Protein AF-A0AA37HS34-F1 (afdb_monomer)

Mean predicted aligned error: 3.91 Å

Foldseek 3Di:
DKAWEDFDPPDDTWIAQEEELVDPDPPVSCVVHGQAYEYEPDLALVSLLVVLVVVQVVCVVVVHDRLSHAYEYEDLDPSSLVRVLRNLPSDDRHAEYEYELVSNVVVVDDPVVSVSSVVSRCVSCVSNVGYYFYWDADPVRHIYTD

Radius of gyration: 14.51 Å; Cα contacts (8 Å, |Δi|>4): 278; chains: 1; bounding box: 33×32×41 Å

Structure (mmCIF, N/CA/C/O backbone):
data_AF-A0AA37HS34-F1
#
_entry.id   AF-A0AA37HS34-F1
#
loop_
_atom_site.group_PDB
_atom_site.id
_atom_site.type_symbol
_atom_site.label_atom_id
_atom_site.label_alt_id
_atom_site.label_comp_id
_atom_site.label_asym_id
_atom_site.label_entity_id
_atom_site.label_seq_id
_atom_site.pdbx_PDB_ins_code
_atom_site.Cartn_x
_atom_site.Cartn_y
_atom_site.Cartn_z
_atom_site.occupancy
_atom_site.B_iso_or_equiv
_atom_site.auth_seq_id
_atom_site.auth_comp_id
_atom_site.auth_asym_id
_atom_site.auth_atom_id
_atom_site.pdbx_PDB_model_num
ATOM 1 N N . MET A 1 1 ? 10.430 -0.638 12.194 1.00 84.06 1 MET A N 1
ATOM 2 C CA . MET A 1 1 ? 10.853 0.711 11.735 1.00 84.06 1 MET A CA 1
ATOM 3 C C . MET A 1 1 ? 9.603 1.573 11.557 1.00 84.06 1 MET A C 1
ATOM 5 O O . MET A 1 1 ? 8.534 1.002 11.375 1.00 84.06 1 MET A O 1
ATOM 9 N N . ARG A 1 2 ? 9.689 2.905 11.663 1.00 86.56 2 ARG A N 1
ATOM 10 C CA . ARG A 1 2 ? 8.544 3.821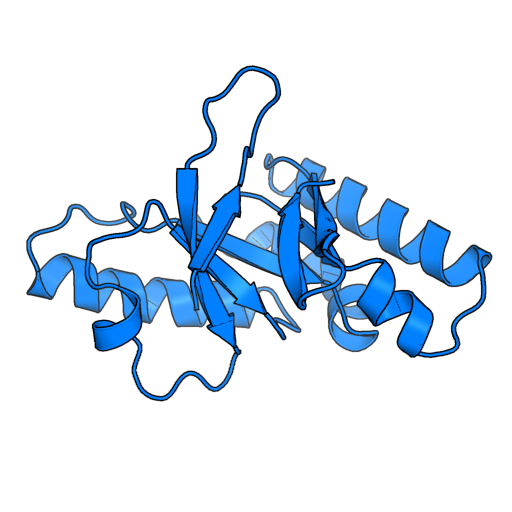 11.483 1.00 86.56 2 ARG A CA 1
ATOM 11 C C . ARG A 1 2 ? 8.904 4.967 10.544 1.00 86.56 2 ARG A C 1
ATOM 13 O O . ARG A 1 2 ? 10.076 5.329 10.462 1.00 86.56 2 ARG A O 1
ATOM 20 N N . CYS A 1 3 ? 7.898 5.521 9.882 1.00 89.50 3 CYS A N 1
ATOM 21 C CA . CYS A 1 3 ? 7.991 6.723 9.057 1.00 89.50 3 CYS A CA 1
ATOM 22 C C . CYS A 1 3 ? 6.798 7.641 9.320 1.00 89.50 3 CYS A C 1
ATOM 24 O O . CYS A 1 3 ? 5.807 7.221 9.916 1.00 89.50 3 CYS A O 1
ATOM 26 N N . THR A 1 4 ? 6.876 8.881 8.856 1.00 89.75 4 THR A N 1
ATOM 27 C CA . THR A 1 4 ? 5.745 9.813 8.838 1.00 89.75 4 THR A CA 1
ATOM 28 C C . THR A 1 4 ? 5.338 10.074 7.401 1.00 89.75 4 THR A C 1
ATOM 30 O O . THR A 1 4 ? 6.206 10.311 6.562 1.00 89.75 4 THR A O 1
ATOM 33 N N . LEU A 1 5 ? 4.040 10.009 7.117 1.00 87.88 5 LEU A N 1
ATOM 34 C CA . LEU A 1 5 ? 3.494 10.222 5.779 1.00 87.88 5 LEU A CA 1
ATOM 35 C C . LEU A 1 5 ? 2.337 11.213 5.840 1.00 87.88 5 LEU A C 1
ATOM 37 O O . LEU A 1 5 ? 1.519 11.160 6.758 1.00 87.88 5 LEU A O 1
ATOM 41 N N . THR A 1 6 ? 2.244 12.043 4.809 1.00 88.44 6 THR A N 1
ATOM 42 C CA . THR A 1 6 ? 1.079 12.882 4.521 1.00 88.44 6 THR A CA 1
ATOM 43 C C . THR A 1 6 ? 0.409 12.332 3.266 1.00 88.44 6 THR A C 1
ATOM 45 O O . THR A 1 6 ? 1.002 12.338 2.186 1.00 88.44 6 THR A O 1
ATOM 48 N N . LEU A 1 7 ? -0.809 11.801 3.391 1.00 88.62 7 LEU A N 1
ATOM 49 C CA . LEU A 1 7 ? -1.474 11.162 2.251 1.00 88.62 7 LEU A CA 1
ATOM 50 C C . LEU A 1 7 ? -2.162 12.173 1.330 1.00 88.62 7 LEU A C 1
ATOM 52 O O . LEU A 1 7 ? -2.284 11.918 0.130 1.00 88.62 7 LEU A O 1
ATOM 56 N N . ARG A 1 8 ? -2.608 13.312 1.868 1.00 85.44 8 ARG A N 1
ATOM 57 C CA . ARG A 1 8 ? -3.272 14.379 1.111 1.00 85.44 8 ARG A CA 1
ATOM 58 C C . ARG A 1 8 ? -2.627 15.730 1.379 1.00 85.44 8 ARG A C 1
ATOM 60 O O . ARG A 1 8 ? -2.173 16.016 2.480 1.00 85.44 8 ARG A O 1
ATOM 67 N N . THR A 1 9 ? -2.615 16.595 0.371 1.00 80.44 9 THR A N 1
ATOM 68 C CA . THR A 1 9 ? -2.107 17.962 0.520 1.00 80.44 9 THR A CA 1
ATOM 69 C C . THR A 1 9 ? -2.903 18.716 1.589 1.00 80.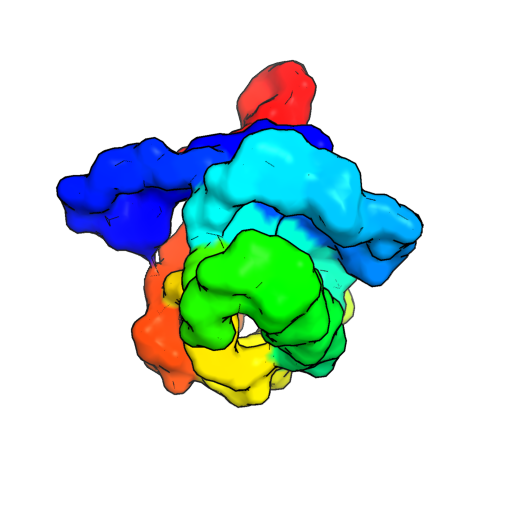44 9 THR A C 1
ATOM 71 O O . THR A 1 9 ? -4.128 18.772 1.515 1.00 80.44 9 THR A O 1
ATOM 74 N N . GLY A 1 10 ? -2.203 19.305 2.564 1.00 80.75 10 GLY A N 1
ATOM 75 C CA . GLY A 1 10 ? -2.811 20.048 3.674 1.00 80.75 10 GLY A CA 1
ATOM 76 C C . GLY A 1 10 ? -3.204 19.202 4.892 1.00 80.75 10 GLY A C 1
ATOM 77 O O . GLY A 1 10 ? -3.770 19.754 5.829 1.00 80.75 10 GLY A O 1
ATOM 78 N N . GLU A 1 11 ? -2.914 17.898 4.891 1.00 86.12 11 GLU A N 1
ATOM 79 C CA . GLU A 1 11 ? -3.079 17.015 6.053 1.00 86.12 11 GLU A CA 1
ATOM 80 C C . GLU A 1 11 ? -1.796 16.976 6.902 1.00 86.12 11 GLU A C 1
ATOM 82 O O . GLU A 1 11 ? -0.681 17.040 6.371 1.00 86.12 11 GLU A O 1
ATOM 87 N N . ASP A 1 12 ? -1.950 16.846 8.221 1.00 85.44 12 ASP A N 1
ATOM 88 C CA . ASP A 1 12 ? -0.814 16.680 9.125 1.00 85.44 12 ASP A CA 1
ATOM 89 C C . ASP A 1 12 ? -0.096 15.337 8.870 1.00 85.44 12 ASP A C 1
ATOM 91 O O . ASP A 1 12 ? -0.730 14.335 8.530 1.00 85.44 12 ASP A O 1
ATOM 95 N N . PRO A 1 13 ? 1.239 15.260 9.025 1.00 86.75 13 PRO A N 1
ATOM 96 C CA . PRO A 1 13 ? 1.954 13.998 8.891 1.00 86.75 13 PRO A CA 1
ATOM 97 C C . PRO A 1 13 ? 1.555 13.004 9.987 1.00 86.75 13 PRO A C 1
ATOM 99 O O 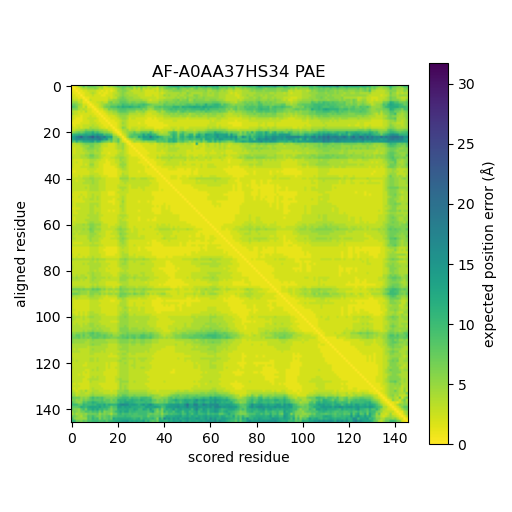. PRO A 1 13 ? 1.630 13.303 11.181 1.00 86.75 13 PRO A O 1
ATOM 102 N N . HIS A 1 14 ? 1.224 11.777 9.591 1.00 89.62 14 HIS A N 1
ATOM 103 C CA . HIS A 1 14 ? 0.837 10.712 10.514 1.00 89.62 14 HIS A CA 1
ATOM 104 C C . HIS A 1 14 ? 1.900 9.606 10.594 1.00 89.62 14 HIS A C 1
ATOM 106 O O . HIS A 1 14 ? 2.572 9.327 9.598 1.00 89.62 14 HIS A O 1
ATOM 112 N N . PRO A 1 15 ? 2.079 8.949 11.758 1.00 92.19 15 PRO A N 1
ATOM 113 C CA . PRO A 1 15 ? 3.052 7.874 11.913 1.00 92.19 15 PRO A CA 1
ATOM 114 C C . PRO A 1 15 ? 2.552 6.565 11.289 1.00 92.19 15 PRO A C 1
ATOM 116 O O . PRO A 1 15 ? 1.489 6.058 11.644 1.00 92.19 15 PRO A O 1
ATOM 119 N N . TYR A 1 16 ? 3.372 5.970 10.429 1.00 93.81 16 TYR A N 1
ATOM 120 C CA . TYR A 1 16 ? 3.158 4.659 9.820 1.00 93.81 16 TYR A CA 1
ATOM 121 C C . TYR A 1 16 ? 4.218 3.668 10.306 1.00 93.81 16 TYR A C 1
ATOM 123 O O . TYR A 1 16 ? 5.405 4.000 10.418 1.00 93.81 16 TYR A O 1
ATOM 131 N N . ALA A 1 17 ? 3.805 2.431 10.580 1.00 94.12 17 ALA A N 1
ATOM 132 C CA . ALA A 1 17 ? 4.750 1.338 10.778 1.00 94.12 17 ALA A CA 1
ATOM 133 C C . ALA A 1 17 ? 5.251 0.845 9.416 1.00 94.12 17 ALA A C 1
ATOM 135 O O . ALA A 1 17 ? 4.472 0.658 8.486 1.00 94.12 17 ALA A O 1
ATOM 136 N N . VAL A 1 18 ? 6.559 0.636 9.298 1.00 93.06 18 VAL A N 1
ATOM 137 C CA . VAL A 1 18 ? 7.186 0.120 8.079 1.00 93.06 18 VAL A CA 1
ATOM 138 C C . VAL A 1 18 ? 7.354 -1.382 8.231 1.00 93.06 18 VAL A C 1
ATOM 140 O O . VAL A 1 18 ? 8.059 -1.829 9.143 1.00 93.06 18 VAL A O 1
ATOM 143 N N . LEU A 1 19 ? 6.725 -2.137 7.334 1.00 92.31 19 LEU A N 1
ATOM 144 C CA . LEU A 1 19 ? 6.793 -3.595 7.283 1.00 92.31 19 LEU A CA 1
ATOM 145 C C . LEU A 1 19 ? 7.278 -4.055 5.917 1.00 92.31 19 LEU A C 1
ATOM 147 O O . LEU A 1 19 ? 6.914 -3.470 4.902 1.00 92.31 19 LEU A O 1
ATOM 151 N N . ASP A 1 20 ? 8.066 -5.124 5.893 1.00 88.62 20 ASP A N 1
ATOM 152 C CA . ASP A 1 20 ? 8.303 -5.880 4.668 1.00 88.62 20 ASP A CA 1
ATOM 153 C C . ASP A 1 20 ? 7.251 -6.992 4.502 1.00 88.62 20 ASP A C 1
ATOM 155 O O . ASP A 1 20 ? 6.477 -7.310 5.410 1.00 88.62 20 ASP A O 1
ATOM 159 N N . ARG A 1 21 ? 7.225 -7.617 3.324 1.00 77.19 21 ARG A N 1
ATOM 160 C CA . ARG A 1 21 ? 6.305 -8.720 3.011 1.00 77.19 21 ARG A CA 1
ATOM 161 C C . ARG A 1 21 ? 6.517 -9.979 3.872 1.00 77.19 21 ARG A C 1
ATOM 163 O O . ARG A 1 21 ? 5.615 -10.821 3.942 1.00 77.19 21 ARG A O 1
ATOM 170 N N . ALA A 1 22 ? 7.689 -10.137 4.484 1.00 66.88 22 ALA A N 1
ATOM 171 C CA . ALA A 1 22 ? 8.081 -11.303 5.272 1.00 66.88 22 ALA A CA 1
ATOM 172 C C . ALA A 1 22 ? 7.858 -11.116 6.782 1.00 66.88 22 ALA A C 1
ATOM 174 O O . ALA A 1 22 ? 8.197 -12.025 7.542 1.00 66.88 22 ALA A O 1
ATOM 175 N N . ALA A 1 23 ? 7.322 -9.963 7.207 1.00 66.75 23 ALA A N 1
ATOM 176 C CA . ALA A 1 23 ? 7.278 -9.532 8.598 1.00 66.75 23 ALA A CA 1
ATOM 177 C C . ALA A 1 23 ? 6.827 -10.655 9.546 1.00 66.75 23 ALA A C 1
ATOM 179 O O . ALA A 1 23 ? 5.671 -11.076 9.545 1.00 66.75 23 ALA A O 1
ATOM 180 N N . ARG A 1 24 ? 7.782 -11.142 10.351 1.00 65.12 24 ARG A N 1
ATOM 181 C CA . ARG A 1 24 ? 7.591 -12.260 11.287 1.00 65.12 24 ARG A CA 1
ATOM 182 C C . ARG A 1 24 ? 6.886 -11.856 12.580 1.00 65.12 24 ARG A C 1
ATOM 184 O O . ARG A 1 24 ? 6.364 -12.730 13.257 1.00 65.12 24 ARG A O 1
ATOM 191 N N . ASP A 1 25 ? 6.859 -10.563 12.903 1.00 77.31 25 ASP A N 1
ATOM 192 C CA . ASP A 1 25 ? 6.226 -10.047 14.118 1.00 77.31 25 ASP A CA 1
ATOM 193 C C . ASP A 1 25 ? 5.412 -8.779 13.821 1.00 77.31 25 ASP A C 1
ATOM 195 O O . ASP A 1 25 ? 5.886 -7.645 13.930 1.00 77.31 25 ASP A O 1
ATOM 199 N N . LEU A 1 26 ? 4.174 -8.997 13.369 1.00 88.31 26 LEU A N 1
ATOM 200 C CA . LEU A 1 26 ? 3.208 -7.933 13.106 1.00 88.31 26 LEU A CA 1
ATOM 201 C C . LEU A 1 26 ? 2.836 -7.196 14.401 1.00 88.31 26 LEU A C 1
ATOM 203 O O . LEU A 1 26 ? 2.810 -5.970 14.407 1.00 88.31 26 LEU A O 1
ATOM 207 N N . ALA A 1 27 ? 2.597 -7.918 15.498 1.00 88.38 27 ALA A N 1
ATOM 208 C CA . ALA A 1 27 ? 2.120 -7.335 16.751 1.00 88.38 27 ALA A CA 1
ATOM 209 C C . ALA A 1 27 ? 3.116 -6.317 17.326 1.00 88.38 27 ALA A C 1
ATOM 211 O O . ALA A 1 27 ? 2.719 -5.207 17.681 1.00 88.38 27 ALA A O 1
ATOM 212 N N . ALA A 1 28 ? 4.414 -6.639 17.335 1.00 89.19 28 ALA A N 1
ATOM 213 C CA . ALA A 1 28 ? 5.438 -5.709 17.811 1.00 89.19 28 ALA A CA 1
ATOM 214 C C . ALA A 1 28 ? 5.506 -4.417 16.975 1.00 89.19 28 ALA A C 1
ATOM 216 O O . ALA A 1 28 ? 5.738 -3.332 17.511 1.00 89.19 28 ALA A O 1
ATOM 217 N N . ALA A 1 29 ? 5.276 -4.500 15.661 1.00 88.62 29 ALA A N 1
ATOM 218 C CA . ALA A 1 29 ? 5.293 -3.327 14.789 1.00 88.62 29 ALA A CA 1
ATOM 219 C C . ALA A 1 29 ? 4.096 -2.388 15.016 1.00 88.62 29 ALA A C 1
ATOM 221 O O . ALA A 1 29 ? 4.205 -1.184 14.756 1.00 88.62 29 ALA A O 1
ATOM 222 N N . LEU A 1 30 ? 2.987 -2.925 15.528 1.00 92.31 30 LEU A N 1
ATOM 223 C CA . LEU A 1 30 ? 1.749 -2.197 15.799 1.00 92.31 30 LEU A CA 1
ATOM 224 C C . LEU A 1 30 ? 1.737 -1.504 17.169 1.00 92.31 30 LEU A C 1
ATOM 226 O O . LEU A 1 30 ? 0.770 -0.823 17.486 1.00 92.31 30 LEU A O 1
ATOM 230 N N . VAL A 1 31 ? 2.813 -1.600 17.960 1.00 90.94 31 VAL A N 1
ATOM 231 C CA . VAL A 1 31 ? 2.916 -0.949 19.276 1.00 90.94 31 VAL A CA 1
ATOM 232 C C . VAL A 1 31 ? 3.988 0.152 19.267 1.00 90.94 31 VAL A C 1
ATOM 234 O O . VAL A 1 31 ? 5.134 -0.116 18.894 1.00 90.94 31 VAL A O 1
ATOM 237 N N . PRO A 1 32 ? 3.663 1.405 19.659 1.00 91.69 32 PRO A N 1
ATOM 238 C CA . PRO A 1 32 ? 2.311 1.944 19.882 1.00 91.69 32 PRO A CA 1
ATOM 239 C C . PRO A 1 32 ? 1.484 2.020 18.584 1.00 91.69 32 PRO A C 1
ATOM 241 O O . PRO A 1 32 ? 2.069 2.111 17.507 1.00 91.69 32 PRO A O 1
ATOM 244 N N . VAL A 1 33 ? 0.150 2.034 18.670 1.00 93.44 33 VAL A N 1
ATOM 245 C CA . VAL A 1 33 ? -0.748 1.961 17.495 1.00 93.44 33 VAL A CA 1
ATOM 246 C C . VAL A 1 33 ? -0.399 3.035 16.448 1.00 93.44 33 VAL A C 1
ATOM 248 O O . VAL A 1 33 ? -0.458 4.225 16.764 1.00 93.44 33 VAL A O 1
ATOM 251 N N . PRO A 1 34 ? 0.030 2.656 15.225 1.00 94.38 34 PRO A N 1
ATOM 252 C CA . PRO A 1 34 ? 0.286 3.607 14.146 1.00 94.38 34 PRO A CA 1
ATOM 253 C C . PRO A 1 34 ? -1.022 4.010 13.449 1.00 94.38 34 PRO A C 1
ATOM 255 O O . PRO A 1 34 ? -2.040 3.338 13.582 1.00 94.38 34 PRO A O 1
ATOM 258 N N . ALA A 1 35 ? -0.979 5.062 12.629 1.00 91.94 35 ALA A N 1
ATOM 259 C CA . ALA A 1 35 ? -2.097 5.424 11.752 1.00 91.94 35 ALA A CA 1
ATOM 260 C C . ALA A 1 35 ? -2.292 4.420 10.597 1.00 91.94 35 ALA A C 1
ATOM 262 O O . ALA A 1 35 ? -3.366 4.320 10.008 1.00 91.94 35 ALA A O 1
ATOM 263 N N . GLY A 1 36 ? -1.248 3.659 10.263 1.00 94.56 36 GLY A N 1
ATOM 264 C CA . GLY A 1 36 ? -1.302 2.624 9.243 1.00 94.56 36 GLY A CA 1
ATOM 265 C C . GLY A 1 36 ? 0.049 1.967 8.995 1.00 94.56 36 GLY A C 1
ATOM 266 O O . GLY A 1 36 ? 1.014 2.162 9.741 1.00 94.56 36 GLY A O 1
ATOM 267 N N . ILE A 1 37 ? 0.110 1.184 7.921 1.00 95.50 37 ILE A N 1
ATOM 268 C CA . ILE A 1 37 ? 1.267 0.389 7.519 1.00 95.50 37 ILE A CA 1
ATOM 269 C C . ILE A 1 37 ? 1.781 0.843 6.160 1.00 95.50 37 ILE A C 1
ATOM 271 O O . ILE A 1 37 ? 1.034 0.852 5.185 1.00 95.50 37 ILE A O 1
ATOM 275 N N . LEU A 1 38 ? 3.071 1.154 6.086 1.00 95.50 38 LEU A N 1
ATOM 276 C CA . LEU A 1 38 ? 3.809 1.252 4.834 1.00 95.50 38 LEU A CA 1
ATOM 277 C C . LEU A 1 38 ? 4.384 -0.133 4.506 1.00 95.50 38 LEU A C 1
ATOM 279 O O . LEU A 1 38 ? 5.303 -0.602 5.182 1.00 95.50 38 LEU A O 1
ATOM 283 N N . LEU A 1 39 ? 3.817 -0.799 3.499 1.00 95.69 39 LEU A N 1
ATOM 284 C CA . LEU A 1 39 ? 4.169 -2.169 3.125 1.00 95.69 39 LEU A CA 1
ATOM 285 C C . LEU A 1 39 ? 5.225 -2.172 2.010 1.00 95.69 39 LEU A C 1
ATOM 287 O O . LEU A 1 39 ? 4.913 -2.018 0.827 1.00 95.69 39 LEU A O 1
ATOM 291 N N . LEU A 1 40 ? 6.479 -2.379 2.402 1.00 93.56 40 LEU A N 1
ATOM 292 C CA . LEU A 1 40 ? 7.613 -2.589 1.510 1.00 93.56 40 LEU A CA 1
ATOM 293 C C . LEU A 1 40 ? 7.580 -3.986 0.887 1.00 93.56 40 LEU A C 1
ATOM 295 O O . LEU A 1 40 ? 7.165 -4.966 1.507 1.00 93.56 40 LEU A O 1
ATOM 299 N N . GLY A 1 41 ? 8.074 -4.086 -0.347 1.00 91.62 41 GLY A N 1
ATOM 300 C CA . GLY A 1 41 ? 8.176 -5.365 -1.052 1.00 91.62 41 GLY A CA 1
ATOM 301 C C . GLY A 1 41 ? 6.823 -5.984 -1.416 1.00 91.62 41 GLY A C 1
ATOM 302 O O . GLY A 1 41 ? 6.768 -7.180 -1.697 1.00 91.62 41 GLY A O 1
ATOM 303 N N . ALA A 1 42 ? 5.738 -5.202 -1.402 1.00 94.69 42 ALA A N 1
ATOM 304 C CA . ALA A 1 42 ? 4.473 -5.617 -1.993 1.00 94.69 42 ALA A CA 1
ATOM 305 C C . ALA A 1 42 ? 4.666 -5.808 -3.500 1.00 94.69 42 ALA A C 1
ATOM 307 O O . ALA A 1 42 ? 5.140 -4.905 -4.187 1.00 94.69 42 ALA A O 1
ATOM 308 N N . GLU A 1 43 ? 4.288 -6.971 -4.022 1.00 95.75 43 GLU A N 1
ATOM 309 C CA . GLU A 1 43 ? 4.433 -7.278 -5.450 1.00 95.75 43 GLU A CA 1
ATOM 310 C C . GLU A 1 43 ? 3.086 -7.461 -6.146 1.00 95.75 43 GLU A C 1
ATOM 312 O O . GLU A 1 43 ? 3.044 -7.537 -7.368 1.00 95.75 43 GLU A O 1
ATOM 317 N N . HIS A 1 44 ? 1.991 -7.546 -5.388 1.00 96.50 44 HIS A N 1
ATOM 318 C CA . HIS A 1 44 ? 0.640 -7.709 -5.915 1.00 96.50 44 HIS A CA 1
ATOM 319 C C . HIS A 1 44 ? -0.390 -7.181 -4.905 1.00 96.50 44 HIS A C 1
ATOM 321 O O . HIS A 1 44 ? -0.184 -7.287 -3.695 1.00 96.50 44 HIS A O 1
ATOM 327 N N . GLY A 1 45 ? -1.568 -6.743 -5.363 1.00 96.44 45 GLY A N 1
ATOM 328 C CA . GLY A 1 45 ? -2.688 -6.373 -4.479 1.00 96.44 45 GLY A CA 1
ATOM 329 C C . GLY A 1 45 ? -3.127 -7.466 -3.486 1.00 96.44 45 GLY A C 1
ATOM 330 O O . GLY A 1 45 ? -3.660 -7.163 -2.423 1.00 96.44 45 GLY A O 1
ATOM 331 N N . ARG A 1 46 ? -2.817 -8.746 -3.750 1.00 96.31 46 ARG A N 1
ATOM 332 C CA . ARG A 1 46 ? -3.055 -9.854 -2.809 1.00 96.31 46 ARG A CA 1
ATOM 333 C C . ARG A 1 46 ? -2.215 -9.736 -1.538 1.00 96.31 46 ARG A C 1
ATOM 335 O O . ARG A 1 46 ? -2.638 -10.228 -0.498 1.00 96.31 46 ARG A O 1
ATOM 342 N N . ASP A 1 47 ? -1.058 -9.081 -1.600 1.00 96.31 47 ASP A N 1
ATOM 343 C CA . ASP A 1 47 ? -0.224 -8.836 -0.420 1.00 96.31 47 ASP A CA 1
ATOM 344 C C . ASP A 1 47 ? -0.900 -7.855 0.539 1.00 96.31 47 ASP A C 1
ATOM 346 O O . ASP A 1 47 ? -0.870 -8.061 1.753 1.00 96.31 47 ASP A O 1
ATOM 350 N N . VAL A 1 48 ? -1.575 -6.843 -0.014 1.00 96.81 48 VAL A N 1
ATOM 351 C CA . VAL A 1 48 ? -2.395 -5.891 0.744 1.00 96.81 48 VAL A CA 1
ATOM 352 C C . VAL A 1 48 ? -3.596 -6.600 1.358 1.00 96.81 48 VAL A C 1
ATOM 354 O O . VAL A 1 48 ? -3.825 -6.459 2.554 1.00 96.81 48 VAL A O 1
ATOM 357 N N . ALA A 1 49 ? -4.317 -7.413 0.580 1.00 95.88 49 ALA A N 1
ATOM 358 C CA . ALA A 1 49 ? -5.461 -8.172 1.084 1.00 95.88 49 ALA A CA 1
ATOM 359 C C . ALA A 1 49 ? -5.059 -9.141 2.212 1.00 95.88 49 ALA A C 1
ATOM 361 O O . ALA A 1 49 ? -5.718 -9.196 3.251 1.00 95.88 49 ALA A O 1
ATOM 362 N N . ARG A 1 50 ? -3.936 -9.857 2.047 1.00 95.12 50 ARG A N 1
ATOM 363 C CA . ARG A 1 50 ? -3.387 -10.763 3.067 1.00 95.12 50 ARG A CA 1
ATOM 364 C C . ARG A 1 50 ? -3.043 -10.014 4.352 1.00 95.12 50 ARG A C 1
ATOM 366 O O . ARG A 1 50 ? -3.447 -10.448 5.426 1.00 95.12 50 ARG A O 1
ATOM 373 N N . LEU A 1 51 ? -2.318 -8.898 4.247 1.00 96.00 51 LEU A N 1
ATOM 374 C CA . LEU A 1 51 ? -2.007 -8.072 5.413 1.00 96.00 51 LEU A CA 1
ATOM 375 C C . LEU A 1 51 ? -3.291 -7.528 6.052 1.00 96.00 51 LEU A C 1
ATOM 377 O O . LEU A 1 51 ? -3.420 -7.559 7.267 1.00 96.00 51 LEU A O 1
ATOM 381 N N . GLY A 1 52 ? -4.263 -7.101 5.247 1.00 96.00 52 GLY A N 1
ATOM 382 C CA . GLY A 1 52 ? -5.552 -6.613 5.725 1.00 96.00 52 GLY A CA 1
ATOM 383 C C . GLY A 1 52 ? -6.302 -7.628 6.586 1.00 96.00 52 GLY A C 1
ATOM 384 O O . GLY A 1 52 ? -6.841 -7.254 7.624 1.00 96.00 52 GLY A O 1
ATOM 385 N N . ALA A 1 53 ? -6.276 -8.908 6.210 1.00 95.25 53 ALA A N 1
ATOM 386 C CA . ALA A 1 53 ? -6.850 -9.978 7.024 1.00 95.25 53 ALA A CA 1
ATOM 387 C C . ALA A 1 53 ? -6.118 -10.146 8.368 1.00 95.25 53 ALA A C 1
ATOM 389 O O . ALA A 1 53 ? -6.760 -10.305 9.402 1.00 95.25 53 ALA A O 1
ATOM 390 N N . MET A 1 54 ? -4.784 -10.064 8.375 1.00 94.81 54 MET A N 1
ATOM 391 C CA . MET A 1 54 ? -3.998 -10.135 9.615 1.00 94.81 54 MET A CA 1
ATOM 392 C C . MET A 1 54 ? -4.261 -8.932 10.532 1.00 94.81 54 MET A C 1
ATOM 394 O O . MET A 1 54 ? -4.354 -9.093 11.746 1.00 94.81 54 MET A O 1
ATOM 398 N N . LEU A 1 55 ? -4.408 -7.735 9.955 1.00 95.75 55 LEU A N 1
ATOM 399 C CA . LEU A 1 55 ? -4.746 -6.522 10.702 1.00 95.75 55 LEU A CA 1
ATOM 400 C C . LEU A 1 55 ? -6.144 -6.607 11.317 1.00 95.75 55 LEU A C 1
ATOM 402 O O . LEU A 1 55 ? -6.302 -6.212 12.463 1.00 95.75 55 LEU A O 1
ATOM 406 N N . ALA A 1 56 ? -7.127 -7.166 10.605 1.00 95.69 56 ALA A N 1
ATOM 407 C CA . ALA A 1 56 ? -8.478 -7.353 11.139 1.00 95.69 56 ALA A CA 1
ATOM 408 C C . ALA A 1 56 ? -8.488 -8.245 12.393 1.00 95.69 56 ALA A C 1
ATOM 410 O O . ALA A 1 56 ? -9.161 -7.931 13.372 1.00 95.69 56 ALA A O 1
ATOM 411 N N . VAL A 1 57 ? -7.698 -9.328 12.392 1.00 95.06 57 VAL A N 1
ATOM 412 C CA . VAL A 1 57 ? -7.528 -10.190 13.575 1.00 95.06 57 VAL A CA 1
ATOM 413 C C . VAL A 1 57 ? -6.910 -9.401 14.728 1.00 95.06 57 VAL A C 1
ATOM 415 O O . VAL A 1 57 ? -7.458 -9.396 15.826 1.00 95.06 57 VAL A O 1
ATOM 418 N N . HIS A 1 58 ? -5.816 -8.682 14.470 1.00 94.19 58 HIS A N 1
ATOM 419 C CA . HIS A 1 58 ? -5.146 -7.891 15.501 1.00 94.19 58 HIS A CA 1
ATOM 420 C C . HIS A 1 58 ? -6.046 -6.794 16.090 1.00 94.19 58 HIS A C 1
ATOM 422 O O . HIS A 1 58 ? -6.050 -6.574 17.300 1.00 94.19 58 HIS A O 1
ATOM 428 N N . GLU A 1 59 ? -6.809 -6.093 15.251 1.00 95.69 59 GLU A N 1
ATOM 429 C CA . GLU A 1 59 ? -7.750 -5.064 15.696 1.00 95.69 59 GLU A CA 1
ATOM 430 C C . GLU A 1 59 ? -8.813 -5.653 16.623 1.00 95.69 59 GLU A C 1
ATOM 432 O O . GLU A 1 59 ? -9.044 -5.113 17.703 1.00 95.69 59 GLU A O 1
ATOM 437 N N . ALA A 1 60 ? -9.379 -6.808 16.264 1.00 96.38 60 ALA A N 1
ATOM 438 C CA . ALA A 1 60 ? -10.334 -7.509 17.114 1.00 96.38 60 ALA A CA 1
ATOM 439 C C . ALA A 1 60 ? -9.719 -7.942 18.459 1.00 96.38 60 ALA A C 1
ATOM 441 O O . ALA A 1 60 ? -10.344 -7.764 19.504 1.00 96.38 60 ALA A O 1
ATOM 442 N N . GLU A 1 61 ? -8.488 -8.464 18.456 1.00 95.44 61 GLU A N 1
ATOM 443 C CA . GLU A 1 61 ? -7.774 -8.886 19.673 1.00 95.44 61 GLU A CA 1
ATOM 444 C C . GLU A 1 61 ? -7.417 -7.715 20.601 1.00 95.44 61 GLU A C 1
ATOM 446 O O . GLU A 1 61 ? -7.336 -7.888 21.817 1.00 95.44 61 GLU A O 1
ATOM 451 N N . THR A 1 62 ? -7.209 -6.522 20.041 1.00 94.44 62 THR A N 1
ATOM 452 C CA . THR A 1 62 ? -6.786 -5.319 20.781 1.00 94.44 62 THR A CA 1
ATOM 453 C C . THR A 1 62 ? -7.918 -4.328 21.052 1.00 94.44 62 THR A C 1
ATOM 455 O O . THR A 1 62 ? -7.689 -3.290 21.674 1.00 94.44 62 THR A O 1
ATOM 458 N N . GLY A 1 63 ? -9.145 -4.643 20.627 1.00 95.25 63 GLY A N 1
ATOM 459 C CA . GLY A 1 63 ? -10.318 -3.786 20.812 1.00 95.25 63 GLY A CA 1
ATOM 460 C C . GLY A 1 63 ? -10.344 -2.547 19.910 1.00 95.25 63 GLY A C 1
ATOM 461 O O . GLY A 1 63 ? -11.065 -1.593 20.205 1.00 95.25 63 GLY A O 1
ATOM 462 N N . LEU A 1 64 ? -9.569 -2.538 18.823 1.00 95.62 64 LEU A N 1
ATOM 463 C CA . LEU A 1 64 ? -9.645 -1.512 17.786 1.00 95.62 64 LEU A CA 1
ATOM 464 C C . LEU A 1 64 ? -10.831 -1.792 16.854 1.00 95.62 64 LEU A C 1
ATOM 466 O O . LEU A 1 64 ? -11.213 -2.938 16.624 1.00 95.62 64 LEU A O 1
ATOM 470 N N . ALA A 1 65 ? -11.407 -0.735 16.283 1.00 96.56 65 ALA A N 1
ATOM 471 C CA . ALA A 1 65 ? -12.445 -0.883 15.269 1.00 96.56 65 ALA A CA 1
ATOM 472 C C . ALA A 1 65 ? -11.869 -1.498 13.981 1.00 96.56 65 ALA A C 1
ATOM 474 O O . ALA A 1 65 ? -10.742 -1.174 13.591 1.00 96.56 65 ALA A O 1
ATOM 475 N N . ASP A 1 66 ? -12.655 -2.332 13.295 1.00 96.12 66 ASP A N 1
ATOM 476 C CA . ASP A 1 66 ? -12.242 -2.909 12.013 1.00 96.12 66 ASP A CA 1
ATOM 477 C C . ASP A 1 66 ? -11.931 -1.798 10.998 1.00 96.12 66 ASP A C 1
ATOM 479 O O . ASP A 1 66 ? -12.683 -0.834 10.839 1.00 96.12 66 ASP A O 1
ATOM 483 N N . GLY A 1 67 ? -10.790 -1.920 10.325 1.00 95.31 67 GLY A N 1
ATOM 484 C CA . GLY A 1 67 ? -10.351 -0.965 9.310 1.00 95.31 67 GLY A CA 1
ATOM 485 C C . GLY A 1 67 ? -9.576 0.238 9.850 1.00 95.31 67 GLY A C 1
ATOM 486 O O . GLY A 1 67 ? -9.181 1.082 9.038 1.00 95.31 67 GLY A O 1
ATOM 487 N N . THR A 1 68 ? -9.326 0.307 11.165 1.00 95.12 68 THR A N 1
ATOM 488 C CA . THR A 1 68 ? -8.512 1.363 11.797 1.00 95.12 68 THR A CA 1
ATOM 489 C C . THR A 1 68 ? -7.121 1.449 11.163 1.00 95.12 68 THR A C 1
ATOM 491 O O . THR A 1 68 ? -6.658 2.528 10.799 1.00 95.12 68 THR A O 1
ATOM 494 N N . LEU A 1 69 ? -6.459 0.307 10.986 1.00 95.56 69 LEU A N 1
ATOM 495 C CA . LEU A 1 69 ? -5.128 0.199 10.407 1.00 95.56 69 LEU A CA 1
ATOM 496 C C . LEU A 1 69 ? -5.230 0.122 8.879 1.00 95.56 69 LEU A C 1
ATOM 498 O O . LEU A 1 69 ? -5.677 -0.873 8.288 1.00 95.56 69 LEU A O 1
ATOM 502 N N . ARG A 1 70 ? -4.794 1.210 8.243 1.00 96.00 70 ARG A N 1
ATOM 503 C CA . ARG A 1 70 ? -4.761 1.404 6.788 1.00 96.00 70 ARG A CA 1
ATOM 504 C C . ARG A 1 70 ? -3.440 0.913 6.187 1.00 96.00 70 ARG A C 1
ATOM 506 O O . ARG A 1 70 ? -2.438 0.828 6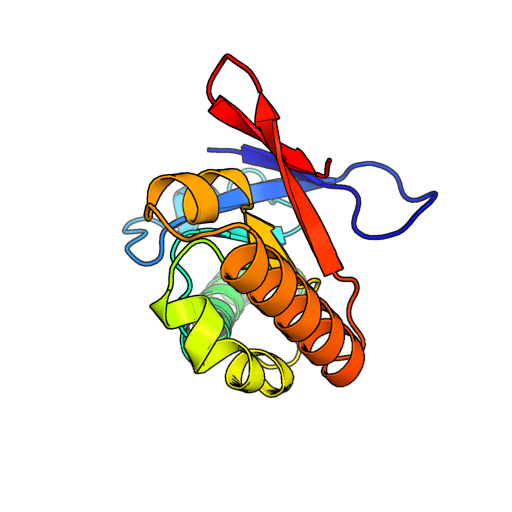.892 1.00 96.00 70 ARG A O 1
ATOM 513 N N . ILE A 1 71 ? -3.410 0.607 4.890 1.00 97.31 71 ILE A N 1
ATOM 514 C CA . ILE A 1 71 ? -2.224 0.067 4.203 1.00 97.31 71 ILE A CA 1
ATOM 515 C C . ILE A 1 71 ? -1.831 0.953 3.017 1.00 97.31 71 ILE A C 1
ATOM 517 O O . ILE A 1 71 ? -2.662 1.300 2.177 1.00 97.31 71 ILE A O 1
ATOM 521 N N . VAL A 1 72 ? -0.539 1.249 2.921 1.00 97.31 72 VAL A N 1
ATOM 522 C CA . VAL A 1 72 ? 0.114 1.913 1.793 1.00 97.31 72 VAL A CA 1
ATOM 523 C C . VAL A 1 72 ? 1.165 0.954 1.213 1.00 97.31 72 VAL A C 1
ATOM 525 O O . VAL A 1 72 ? 2.262 0.851 1.763 1.00 97.31 72 VAL A O 1
ATOM 528 N N . PRO A 1 73 ? 0.858 0.182 0.156 1.00 97.06 73 PRO A N 1
ATOM 529 C CA . PRO A 1 73 ? 1.853 -0.636 -0.532 1.00 97.06 73 PRO A CA 1
ATOM 530 C C . PRO A 1 73 ? 2.853 0.221 -1.309 1.00 97.06 73 PRO A C 1
ATOM 532 O O . PRO A 1 73 ? 2.488 1.232 -1.914 1.00 97.06 73 PRO A O 1
ATOM 535 N N . VAL A 1 74 ? 4.109 -0.227 -1.320 1.00 95.94 74 VAL A N 1
ATOM 536 C CA . VAL A 1 74 ? 5.212 0.432 -2.024 1.00 95.94 74 VAL A CA 1
ATOM 537 C C . VAL A 1 74 ? 5.610 -0.344 -3.271 1.00 95.94 74 VAL A C 1
ATOM 539 O O . VAL A 1 74 ? 6.141 -1.453 -3.189 1.00 95.94 74 VAL A O 1
ATOM 542 N N . LEU A 1 75 ? 5.416 0.279 -4.430 1.00 95.56 75 LEU A N 1
ATOM 543 C CA . LEU A 1 75 ? 5.925 -0.184 -5.714 1.00 95.56 75 LEU A CA 1
ATOM 544 C C . LEU A 1 75 ? 7.399 0.219 -5.820 1.00 95.56 75 LEU A C 1
ATOM 546 O O . LEU A 1 75 ? 7.725 1.355 -6.154 1.00 95.56 75 LEU A O 1
ATOM 550 N N . GLY A 1 76 ? 8.283 -0.727 -5.514 1.00 93.50 76 GLY A N 1
ATOM 551 C CA . GLY A 1 76 ? 9.738 -0.563 -5.634 1.00 93.50 76 GLY A CA 1
ATOM 552 C C . GLY A 1 76 ? 10.420 -1.675 -6.432 1.00 93.50 76 GLY A C 1
ATOM 553 O O . GLY A 1 76 ? 11.641 -1.725 -6.488 1.00 93.50 76 GLY A O 1
ATOM 554 N N . THR A 1 77 ? 9.656 -2.596 -7.030 1.00 94.19 77 THR A N 1
ATOM 555 C CA . THR A 1 77 ? 10.195 -3.733 -7.792 1.00 94.19 77 THR A CA 1
ATOM 556 C C . THR A 1 77 ? 9.567 -3.808 -9.179 1.00 94.19 77 THR A C 1
ATOM 558 O O . THR A 1 77 ? 8.418 -3.408 -9.375 1.00 94.19 77 THR A O 1
ATOM 561 N N . ALA A 1 78 ? 10.283 -4.392 -10.146 1.00 94.69 78 ALA A N 1
ATOM 562 C CA . ALA A 1 78 ? 9.740 -4.626 -11.486 1.00 94.69 78 ALA A CA 1
ATOM 563 C C . ALA A 1 78 ? 8.457 -5.475 -11.450 1.00 94.69 78 ALA A C 1
ATOM 565 O O . ALA A 1 78 ? 7.516 -5.217 -12.195 1.00 94.69 78 ALA A O 1
ATOM 566 N N . ARG A 1 79 ? 8.382 -6.459 -10.542 1.00 95.75 79 ARG A N 1
ATOM 567 C CA . ARG A 1 79 ? 7.194 -7.308 -10.389 1.00 95.75 79 ARG A CA 1
ATOM 568 C C . ARG A 1 79 ? 5.985 -6.516 -9.896 1.00 95.75 79 ARG A C 1
ATOM 570 O O . ARG A 1 79 ? 4.908 -6.677 -10.459 1.00 95.75 79 ARG A O 1
ATOM 577 N N . ALA A 1 80 ? 6.177 -5.633 -8.916 1.00 95.94 80 ALA A N 1
ATOM 578 C CA . ALA A 1 80 ? 5.118 -4.755 -8.423 1.00 95.94 80 ALA A CA 1
ATOM 579 C C . ALA A 1 80 ? 4.593 -3.824 -9.525 1.00 95.94 80 ALA A C 1
ATOM 581 O O . ALA A 1 80 ? 3.386 -3.638 -9.653 1.00 95.94 80 ALA A O 1
ATOM 582 N N . VAL A 1 81 ? 5.497 -3.286 -10.352 1.00 95.44 81 VAL A N 1
ATOM 583 C CA . VAL A 1 81 ? 5.159 -2.421 -11.492 1.00 95.44 81 VAL A CA 1
ATOM 584 C C . VAL A 1 81 ? 4.374 -3.185 -12.564 1.00 95.44 81 VAL A C 1
ATOM 586 O O . VAL A 1 81 ? 3.348 -2.699 -13.031 1.00 95.44 81 VAL A O 1
ATOM 589 N N . LEU A 1 82 ? 4.793 -4.402 -12.921 1.00 95.81 82 LEU A N 1
ATOM 590 C CA . LEU A 1 82 ? 4.073 -5.242 -13.888 1.00 95.81 82 LEU A CA 1
ATOM 591 C C . LEU A 1 82 ? 2.696 -5.688 -13.373 1.00 95.81 82 LEU A C 1
ATOM 593 O O . LEU A 1 82 ? 1.753 -5.814 -14.151 1.00 95.81 82 LEU A O 1
ATOM 597 N N . ALA A 1 83 ? 2.564 -5.902 -12.064 1.00 96.56 83 ALA A N 1
ATOM 598 C CA . ALA A 1 83 ? 1.311 -6.271 -11.415 1.00 96.56 83 ALA A CA 1
ATOM 599 C C . ALA A 1 83 ? 0.510 -5.059 -10.905 1.00 96.56 83 ALA A C 1
ATOM 601 O O . ALA A 1 83 ? -0.439 -5.249 -10.139 1.00 96.56 83 ALA A O 1
ATOM 602 N N . ALA A 1 84 ? 0.858 -3.828 -11.304 1.00 95.62 84 ALA A N 1
ATOM 603 C CA . ALA A 1 84 ? 0.307 -2.606 -10.719 1.00 95.62 84 ALA A CA 1
ATOM 604 C C . ALA A 1 84 ? -1.232 -2.569 -10.760 1.00 95.62 84 ALA A C 1
ATOM 606 O O . ALA A 1 84 ? -1.864 -2.232 -9.765 1.00 95.62 84 ALA A O 1
ATOM 607 N N . ALA A 1 85 ? -1.850 -3.008 -11.862 1.00 97.12 85 ALA A N 1
ATOM 608 C CA . ALA A 1 85 ? -3.310 -3.054 -11.996 1.00 97.12 85 ALA A CA 1
ATOM 609 C C . ALA A 1 85 ? -4.002 -3.838 -10.866 1.00 97.12 85 ALA A C 1
ATOM 611 O O . ALA A 1 85 ? -5.093 -3.477 -10.441 1.00 97.12 85 ALA A O 1
ATOM 612 N N . SER A 1 86 ? -3.345 -4.864 -10.316 1.00 97.44 86 SER A N 1
ATOM 613 C CA . SER A 1 86 ? -3.908 -5.673 -9.232 1.00 97.44 86 SER A CA 1
ATOM 614 C C . SER A 1 86 ? -4.112 -4.918 -7.919 1.00 97.44 86 SER A C 1
ATOM 616 O O . SER A 1 86 ? -4.843 -5.398 -7.055 1.00 97.44 86 SER A O 1
ATOM 618 N N . PHE A 1 87 ? -3.449 -3.773 -7.735 1.00 97.56 87 PHE A N 1
ATOM 619 C CA . PHE A 1 87 ? -3.617 -2.960 -6.537 1.00 97.56 87 PHE A CA 1
ATOM 620 C C . PHE A 1 87 ? -4.915 -2.145 -6.563 1.00 97.56 87 PHE A C 1
ATOM 622 O O . PHE A 1 87 ? -5.355 -1.733 -5.495 1.00 97.56 87 PHE A O 1
ATOM 629 N N . ALA A 1 88 ? -5.556 -1.964 -7.726 1.00 96.81 88 ALA A N 1
ATOM 630 C CA . ALA A 1 88 ? -6.839 -1.264 -7.822 1.00 96.81 88 ALA A CA 1
ATOM 631 C C . ALA A 1 88 ? -7.935 -1.947 -6.978 1.00 96.81 88 ALA A C 1
ATOM 633 O O . ALA A 1 88 ? -8.718 -1.279 -6.312 1.00 96.81 88 ALA A O 1
ATOM 634 N N . ASP A 1 89 ? -7.897 -3.282 -6.923 1.00 93.38 89 ASP A N 1
ATOM 635 C CA . ASP A 1 89 ? -8.846 -4.130 -6.193 1.00 93.38 89 ASP A CA 1
ATOM 636 C C . ASP A 1 89 ? -8.243 -4.721 -4.903 1.00 93.38 89 ASP A C 1
ATOM 638 O O . ASP A 1 89 ? -8.667 -5.770 -4.414 1.00 93.38 89 ASP A O 1
ATOM 642 N N . ALA A 1 90 ? -7.223 -4.072 -4.331 1.00 95.25 90 ALA A N 1
ATOM 643 C CA . ALA A 1 90 ? -6.508 -4.557 -3.144 1.00 95.25 90 ALA A CA 1
ATOM 644 C C . ALA A 1 90 ? -7.363 -4.616 -1.859 1.00 95.25 90 ALA A C 1
ATOM 646 O O . ALA A 1 90 ? -6.929 -5.174 -0.846 1.00 95.25 90 ALA A O 1
ATOM 647 N N . GLY A 1 91 ? -8.569 -4.050 -1.897 1.00 93.31 91 GLY A N 1
ATOM 648 C CA . GLY A 1 91 ? -9.542 -4.079 -0.814 1.00 93.31 91 GLY A CA 1
ATOM 649 C C . GLY A 1 91 ? -9.632 -2.770 -0.023 1.00 93.31 91 GLY A C 1
ATOM 650 O O . GLY A 1 91 ? -8.857 -1.832 -0.229 1.00 93.31 91 GLY A O 1
ATOM 651 N N . PRO A 1 92 ? -10.576 -2.699 0.930 1.00 94.81 92 PRO A N 1
ATOM 652 C CA . PRO A 1 92 ? -11.008 -1.446 1.545 1.00 94.81 92 PRO A CA 1
ATOM 653 C C . PRO A 1 92 ? -9.959 -0.795 2.445 1.00 94.81 92 PRO A C 1
ATOM 655 O O . PRO A 1 92 ? -10.158 0.350 2.834 1.00 94.81 92 PRO A O 1
ATOM 658 N N . ARG A 1 93 ? -8.867 -1.490 2.795 1.00 96.06 93 ARG A N 1
ATOM 659 C CA . ARG A 1 93 ? -7.770 -0.976 3.637 1.00 96.06 93 ARG A CA 1
ATOM 660 C C . ARG A 1 93 ? -6.704 -0.206 2.860 1.00 96.06 93 ARG A C 1
ATOM 662 O O . ARG A 1 93 ? -5.868 0.436 3.493 1.00 96.06 93 ARG A O 1
ATOM 669 N N . LEU A 1 94 ? -6.729 -0.240 1.527 1.00 97.56 94 LEU A N 1
ATOM 670 C CA . LEU A 1 94 ? -5.817 0.552 0.707 1.00 97.56 94 LEU A CA 1
ATOM 671 C C . LEU A 1 94 ? -6.042 2.050 0.975 1.00 97.56 94 LEU A C 1
ATOM 673 O O . LEU A 1 94 ? -7.163 2.548 0.886 1.00 97.56 94 LEU A O 1
ATOM 677 N N . ALA A 1 95 ? -4.986 2.757 1.366 1.00 96.62 95 ALA A N 1
ATOM 678 C CA . ALA A 1 95 ? -5.047 4.174 1.740 1.00 96.62 95 ALA A CA 1
ATOM 679 C C . ALA A 1 95 ? -4.419 5.088 0.685 1.00 96.62 95 ALA A C 1
ATOM 681 O O . ALA A 1 95 ? -4.886 6.202 0.475 1.00 96.62 95 ALA A O 1
ATOM 682 N N . ALA A 1 96 ? -3.346 4.612 0.059 1.00 96.88 96 ALA A N 1
ATOM 683 C CA . ALA A 1 96 ? -2.572 5.290 -0.969 1.00 96.88 96 ALA A CA 1
ATOM 684 C C . ALA A 1 96 ? -1.743 4.249 -1.729 1.00 96.88 96 ALA A C 1
ATOM 686 O O . ALA A 1 96 ? -1.533 3.145 -1.223 1.00 96.88 96 ALA A O 1
ATOM 687 N N . LEU A 1 97 ? -1.228 4.612 -2.901 1.00 97.12 97 LEU A N 1
ATOM 688 C CA . LEU A 1 97 ? -0.220 3.827 -3.613 1.00 97.12 97 LEU A CA 1
ATOM 689 C C . LEU A 1 97 ? 1.111 4.574 -3.583 1.00 97.12 97 LEU A C 1
ATOM 691 O O . LEU A 1 97 ? 1.199 5.702 -4.069 1.00 97.12 97 LEU A O 1
ATOM 695 N N . ALA A 1 98 ? 2.147 3.961 -3.022 1.00 96.31 98 ALA A N 1
ATOM 696 C CA . ALA A 1 98 ? 3.464 4.573 -2.958 1.00 96.31 98 ALA A CA 1
ATOM 697 C C . ALA A 1 98 ? 4.382 4.053 -4.066 1.00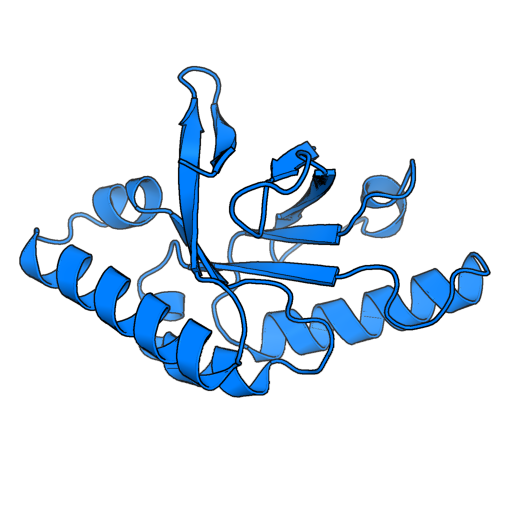 96.31 98 ALA A C 1
ATOM 699 O O . ALA A 1 98 ? 4.364 2.864 -4.379 1.00 96.31 98 ALA A O 1
ATOM 700 N N . LEU A 1 99 ? 5.220 4.926 -4.622 1.00 95.19 99 LEU A N 1
ATOM 701 C CA . LEU A 1 99 ? 6.273 4.558 -5.571 1.00 95.19 99 LEU A CA 1
ATOM 702 C C . LEU A 1 99 ? 7.643 4.897 -4.983 1.00 95.19 99 LEU A C 1
ATOM 704 O O . LEU A 1 99 ? 7.895 6.052 -4.636 1.00 95.19 99 LEU A O 1
ATOM 708 N N . ASP A 1 100 ? 8.530 3.908 -4.912 1.00 93.56 100 ASP A N 1
ATOM 709 C CA . ASP A 1 100 ? 9.928 4.102 -4.516 1.00 93.56 100 ASP A CA 1
ATOM 710 C C . ASP A 1 100 ? 10.782 4.277 -5.779 1.00 93.56 100 ASP A C 1
ATOM 712 O O . ASP A 1 100 ? 11.233 3.314 -6.402 1.00 93.56 100 ASP A O 1
ATOM 716 N N . ALA A 1 101 ? 10.951 5.534 -6.200 1.00 89.25 101 ALA A N 1
ATOM 717 C CA . ALA A 1 101 ? 11.704 5.865 -7.408 1.00 89.25 101 ALA A CA 1
ATOM 718 C C . ALA A 1 101 ? 13.190 5.488 -7.290 1.00 89.25 101 ALA A C 1
ATOM 720 O O . ALA A 1 101 ? 13.801 5.110 -8.290 1.00 89.25 101 ALA A O 1
ATOM 721 N N . THR A 1 102 ? 13.753 5.551 -6.078 1.00 89.56 102 THR A N 1
ATOM 722 C CA . THR A 1 102 ? 15.135 5.145 -5.802 1.00 89.56 102 THR A CA 1
ATOM 723 C C . THR A 1 102 ? 15.297 3.645 -6.011 1.00 89.56 102 THR A C 1
ATOM 725 O O . THR A 1 102 ? 16.159 3.239 -6.787 1.00 89.56 102 THR A O 1
ATOM 728 N N . ALA A 1 103 ? 14.415 2.829 -5.425 1.00 91.12 103 ALA A N 1
ATOM 729 C CA . ALA A 1 103 ? 14.452 1.379 -5.617 1.00 91.12 103 ALA A CA 1
ATOM 730 C C . ALA A 1 103 ? 14.304 0.987 -7.098 1.00 91.12 103 ALA A C 1
ATOM 732 O O . ALA A 1 103 ? 14.987 0.085 -7.574 1.00 91.12 103 ALA A O 1
ATOM 733 N N . LEU A 1 104 ? 13.465 1.695 -7.865 1.00 90.50 104 LEU A N 1
ATOM 734 C CA . LEU A 1 104 ? 13.342 1.458 -9.308 1.00 90.50 104 LEU A CA 1
ATOM 735 C C . LEU A 1 104 ? 14.589 1.871 -10.100 1.00 90.50 104 LEU A C 1
ATOM 737 O O . LEU A 1 104 ? 14.919 1.217 -11.090 1.00 90.50 104 LEU A O 1
ATOM 741 N N . ALA A 1 105 ? 15.285 2.934 -9.689 1.00 90.06 105 ALA A N 1
ATOM 742 C CA . ALA A 1 105 ? 16.545 3.338 -10.308 1.00 90.06 105 ALA A CA 1
ATOM 743 C C . ALA A 1 105 ? 17.660 2.303 -10.067 1.00 90.06 105 ALA A C 1
ATOM 745 O O . ALA A 1 105 ? 18.454 2.038 -10.970 1.00 90.06 105 ALA A O 1
ATOM 746 N N . GLU A 1 106 ? 17.674 1.658 -8.898 1.00 92.94 106 GLU A N 1
ATOM 747 C CA . GLU A 1 106 ? 18.632 0.597 -8.546 1.00 92.94 106 GLU A CA 1
ATOM 748 C C . GLU A 1 106 ? 18.463 -0.687 -9.379 1.00 92.94 106 GLU A C 1
ATOM 750 O O . GLU A 1 106 ? 19.396 -1.480 -9.482 1.00 92.94 106 GLU A O 1
ATOM 755 N N . LEU A 1 107 ? 17.315 -0.877 -10.044 1.00 92.56 107 LEU A N 1
ATOM 756 C CA . LEU A 1 107 ? 17.093 -1.996 -10.970 1.00 92.56 107 LEU A CA 1
ATOM 757 C C . LEU A 1 107 ? 17.857 -1.852 -12.300 1.00 92.56 107 LEU A C 1
ATOM 759 O O . LEU A 1 107 ? 17.798 -2.760 -13.129 1.00 92.56 107 LEU A O 1
ATOM 763 N N . GLY A 1 108 ? 18.530 -0.720 -12.539 1.00 91.56 108 GLY A N 1
ATOM 764 C CA . GLY A 1 108 ? 19.240 -0.453 -13.795 1.00 91.56 108 GLY A CA 1
ATOM 765 C C . GLY A 1 108 ? 18.321 -0.134 -14.980 1.00 91.56 108 GLY A C 1
ATOM 766 O O . GLY A 1 108 ? 18.747 -0.220 -16.129 1.00 91.56 108 GLY A O 1
ATOM 767 N N . LEU A 1 109 ? 17.060 0.221 -14.715 1.00 89.44 109 LEU A N 1
ATOM 768 C CA . LEU A 1 109 ? 16.086 0.617 -15.732 1.00 89.44 109 LEU A CA 1
ATOM 769 C C . LEU A 1 109 ? 16.415 1.997 -16.317 1.00 89.44 109 LEU A C 1
ATOM 771 O O . LEU A 1 109 ? 16.942 2.863 -15.614 1.00 89.44 109 LEU A O 1
ATOM 775 N N . GLY A 1 110 ? 16.066 2.223 -17.584 1.00 91.69 110 GLY A N 1
ATOM 776 C CA . GLY A 1 110 ? 16.178 3.529 -18.229 1.00 91.69 110 GLY A CA 1
ATOM 777 C C . GLY A 1 110 ? 15.135 4.535 -17.730 1.00 91.69 110 GLY A C 1
ATOM 778 O O . GLY A 1 110 ? 14.243 4.228 -16.938 1.00 91.69 110 GLY A O 1
ATOM 779 N N . GLU A 1 111 ? 15.259 5.786 -18.181 1.00 92.81 111 GLU A N 1
ATOM 780 C CA . GLU A 1 111 ? 14.318 6.852 -17.809 1.00 92.81 111 GLU A CA 1
ATOM 781 C C . GLU A 1 111 ? 12.901 6.573 -18.326 1.00 92.81 111 GLU A C 1
ATOM 783 O O . GLU A 1 111 ? 11.932 6.770 -17.597 1.00 92.81 111 GLU A O 1
ATOM 788 N N . ALA A 1 112 ? 12.773 6.052 -19.550 1.00 94.06 112 ALA A N 1
ATOM 789 C CA . ALA A 1 112 ? 11.478 5.742 -20.148 1.00 94.06 112 ALA A CA 1
ATOM 790 C C . ALA A 1 112 ? 10.703 4.703 -19.321 1.00 94.06 112 ALA A C 1
ATOM 792 O O . ALA A 1 112 ? 9.512 4.877 -19.056 1.00 94.06 112 ALA A O 1
ATOM 793 N N . GLU A 1 113 ? 11.380 3.657 -18.847 1.00 93.50 113 GLU A N 1
ATOM 794 C CA . GLU A 1 113 ? 10.791 2.623 -17.999 1.00 93.50 113 GLU A CA 1
ATOM 795 C C . GLU A 1 113 ? 10.359 3.179 -16.636 1.00 93.50 113 GLU A C 1
ATOM 797 O O . GLU A 1 113 ? 9.287 2.827 -16.137 1.00 93.5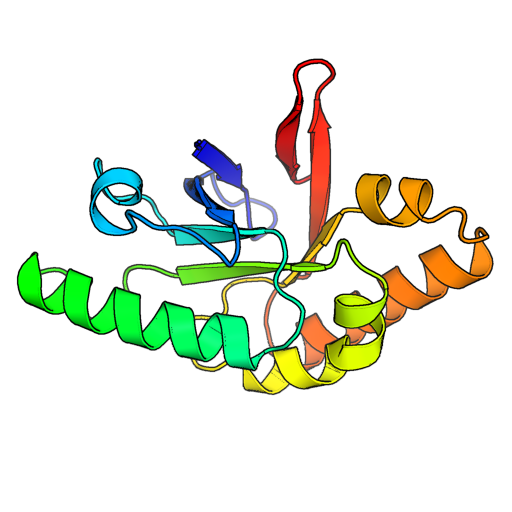0 113 GLU A O 1
ATOM 802 N N . ARG A 1 114 ? 11.148 4.082 -16.037 1.00 92.94 114 ARG A N 1
ATOM 803 C CA . ARG A 1 114 ? 10.788 4.735 -14.764 1.00 92.94 114 ARG A CA 1
ATOM 804 C C . ARG A 1 114 ? 9.593 5.674 -14.913 1.00 92.94 114 ARG A C 1
ATOM 806 O O . ARG A 1 114 ? 8.705 5.668 -14.056 1.00 92.94 114 ARG A O 1
ATOM 813 N N . VAL A 1 115 ? 9.533 6.440 -16.003 1.00 94.56 115 VAL A N 1
ATOM 814 C CA . VAL A 1 115 ? 8.376 7.286 -16.335 1.00 94.56 115 VAL A CA 1
ATOM 815 C C . VAL A 1 115 ? 7.129 6.424 -16.529 1.00 94.56 115 VAL A C 1
ATOM 817 O O . VAL A 1 115 ? 6.085 6.727 -15.948 1.00 94.56 115 VAL A O 1
ATOM 820 N N . GLN A 1 116 ? 7.243 5.311 -17.257 1.00 94.19 116 GLN A N 1
ATOM 821 C CA . GLN A 1 116 ? 6.142 4.365 -17.443 1.00 94.19 116 GLN A CA 1
ATOM 822 C C . GLN A 1 116 ? 5.672 3.768 -16.109 1.00 94.19 116 GLN A C 1
ATOM 824 O O . GLN A 1 116 ? 4.469 3.710 -15.851 1.00 94.19 116 GLN A O 1
ATOM 829 N N . ALA A 1 117 ? 6.595 3.366 -15.230 1.00 94.81 117 ALA A N 1
ATOM 830 C CA . ALA A 1 117 ? 6.261 2.855 -13.902 1.00 94.81 117 ALA A CA 1
ATOM 831 C C . ALA A 1 117 ? 5.484 3.888 -13.069 1.00 94.81 117 ALA A C 1
ATOM 833 O O . ALA A 1 117 ? 4.464 3.556 -12.460 1.00 94.81 117 ALA A O 1
ATOM 834 N N . ARG A 1 118 ? 5.920 5.155 -13.096 1.00 95.62 118 ARG A N 1
ATOM 835 C CA . ARG A 1 118 ? 5.230 6.259 -12.417 1.00 95.62 118 ARG A CA 1
ATOM 836 C C . ARG A 1 118 ? 3.835 6.502 -12.989 1.00 95.62 118 ARG A C 1
ATOM 838 O O . ARG A 1 118 ? 2.891 6.658 -12.218 1.00 95.62 118 ARG A O 1
ATOM 845 N N . ALA A 1 119 ? 3.695 6.500 -14.313 1.00 96.12 119 ALA A N 1
ATOM 846 C CA . ALA A 1 119 ? 2.409 6.683 -14.981 1.00 96.12 119 ALA A CA 1
ATOM 847 C C . ALA A 1 119 ? 1.417 5.563 -14.627 1.00 96.12 119 ALA A C 1
ATOM 849 O O . ALA A 1 119 ? 0.275 5.845 -14.264 1.00 96.12 119 ALA A O 1
ATOM 850 N N . MET A 1 120 ? 1.858 4.300 -14.656 1.00 96.06 120 MET A N 1
ATOM 851 C CA . MET A 1 120 ? 1.018 3.162 -14.266 1.00 96.06 120 MET A CA 1
ATOM 852 C C . MET A 1 120 ? 0.594 3.242 -12.799 1.00 96.06 120 MET A C 1
ATOM 854 O O . MET A 1 120 ? -0.582 3.049 -12.502 1.00 96.06 120 MET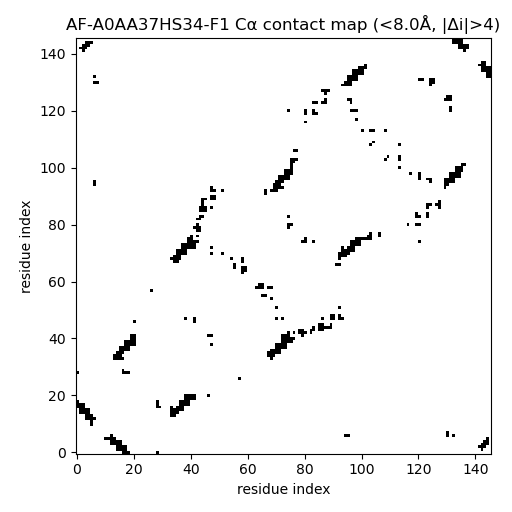 A O 1
ATOM 858 N N . ALA A 1 121 ? 1.509 3.582 -11.887 1.00 96.12 121 ALA A N 1
ATOM 859 C CA . ALA A 1 121 ? 1.164 3.776 -10.480 1.00 96.12 121 ALA A CA 1
ATOM 860 C C . ALA A 1 121 ? 0.112 4.888 -10.294 1.00 96.12 121 ALA A C 1
ATOM 862 O O . ALA A 1 121 ? -0.856 4.700 -9.559 1.00 96.12 121 ALA A O 1
ATOM 863 N N . GLY A 1 122 ? 0.242 6.009 -11.010 1.00 97.06 122 GLY A N 1
ATOM 864 C CA . GLY A 1 122 ? -0.746 7.091 -10.973 1.00 97.06 122 GLY A CA 1
ATOM 865 C C . GLY A 1 122 ? -2.133 6.659 -11.460 1.00 97.06 122 GLY A C 1
ATOM 866 O O . GLY A 1 122 ? -3.130 6.936 -10.794 1.00 97.06 122 GLY A O 1
ATOM 867 N N . LEU A 1 123 ? -2.203 5.930 -12.579 1.00 97.94 123 LEU A N 1
ATOM 868 C CA . LEU A 1 123 ? -3.464 5.404 -13.117 1.00 97.94 123 LEU A CA 1
ATOM 869 C C . LEU A 1 123 ? -4.136 4.415 -12.159 1.00 97.94 123 LEU A C 1
ATOM 871 O O . LEU A 1 123 ? -5.349 4.465 -11.972 1.00 97.94 123 LEU A O 1
ATOM 875 N N . VAL A 1 124 ? -3.355 3.538 -11.531 1.00 97.88 124 VAL A N 1
ATOM 876 C CA . VAL A 1 124 ? -3.867 2.557 -10.566 1.00 97.88 124 VAL A CA 1
ATOM 877 C C . VAL A 1 124 ? -4.376 3.236 -9.301 1.00 97.88 124 VAL A C 1
ATOM 879 O O . VAL A 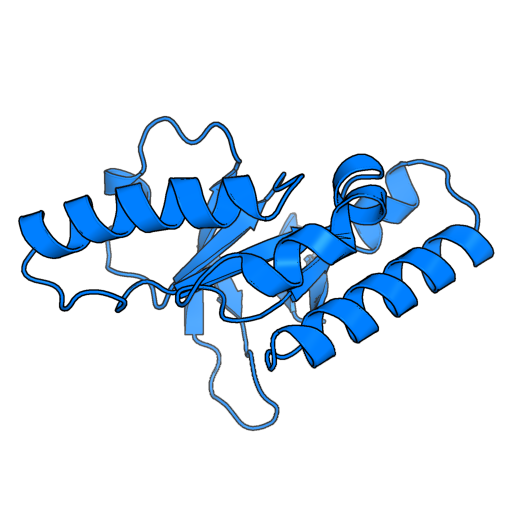1 124 ? -5.448 2.884 -8.819 1.00 97.88 124 VAL A O 1
ATOM 882 N N . ALA A 1 125 ? -3.645 4.223 -8.777 1.00 97.25 125 ALA A N 1
ATOM 883 C CA . ALA A 1 125 ? -4.092 4.997 -7.624 1.00 97.25 125 ALA A CA 1
ATOM 884 C C . ALA A 1 125 ? -5.430 5.698 -7.918 1.00 97.25 125 ALA A C 1
ATOM 886 O O . ALA A 1 125 ? -6.373 5.587 -7.134 1.00 97.25 125 ALA A O 1
ATOM 887 N N . ALA A 1 126 ? -5.549 6.318 -9.098 1.00 97.50 126 ALA A N 1
ATOM 888 C CA . ALA A 1 126 ? -6.795 6.927 -9.554 1.00 97.50 126 ALA A CA 1
ATOM 889 C C . ALA A 1 126 ? -7.936 5.902 -9.691 1.00 97.50 126 ALA A C 1
ATOM 891 O O . ALA A 1 126 ? -9.043 6.173 -9.231 1.00 97.50 126 ALA A O 1
ATOM 892 N N . ALA A 1 127 ? -7.669 4.720 -10.258 1.00 97.56 127 ALA A N 1
ATOM 893 C CA . ALA A 1 127 ? -8.657 3.645 -10.385 1.00 97.56 127 ALA A CA 1
ATOM 894 C C . ALA A 1 127 ? -9.137 3.111 -9.021 1.00 97.56 127 ALA A C 1
ATOM 896 O O . ALA A 1 127 ? -10.319 2.822 -8.863 1.00 97.56 127 ALA A O 1
ATOM 897 N N . ALA A 1 128 ? -8.247 3.039 -8.028 1.00 96.88 128 ALA A N 1
ATOM 898 C CA . ALA A 1 128 ? -8.582 2.694 -6.644 1.00 96.88 128 ALA A CA 1
ATOM 899 C C . ALA A 1 128 ? -9.255 3.837 -5.859 1.00 96.88 128 ALA A C 1
ATOM 901 O O . ALA A 1 128 ? -9.691 3.625 -4.727 1.00 96.88 128 ALA A O 1
ATOM 902 N N . GLY A 1 129 ? -9.306 5.059 -6.401 1.00 96.56 129 GLY A N 1
ATOM 903 C CA . GLY A 1 129 ? -9.807 6.232 -5.681 1.00 96.56 129 GLY A CA 1
ATOM 904 C C . GLY A 1 129 ? -8.916 6.671 -4.510 1.00 96.56 129 GLY A C 1
ATOM 905 O O . GLY A 1 129 ? -9.409 7.270 -3.552 1.00 96.56 129 GLY A O 1
ATOM 906 N N . VAL A 1 130 ? -7.614 6.375 -4.566 1.00 96.56 130 VAL A N 1
ATOM 907 C CA . VAL A 1 130 ? -6.632 6.709 -3.520 1.00 96.56 130 VAL A CA 1
ATOM 908 C C . VAL A 1 130 ? -5.526 7.619 -4.071 1.00 96.56 130 VAL A C 1
ATOM 910 O O . VAL A 1 130 ? -5.247 7.597 -5.270 1.00 96.56 130 VAL A O 1
ATOM 913 N N . PRO A 1 131 ? -4.861 8.435 -3.236 1.00 96.19 131 PRO A N 1
ATOM 914 C CA . PRO A 1 131 ? -3.721 9.225 -3.683 1.00 96.19 131 PRO A CA 1
ATOM 915 C C . PRO A 1 131 ? -2.523 8.342 -4.061 1.00 96.19 131 PRO A C 1
ATOM 917 O O . PRO A 1 131 ? -2.270 7.296 -3.458 1.00 96.19 131 PRO A O 1
ATOM 920 N N . MET A 1 132 ? -1.746 8.805 -5.040 1.00 95.31 132 MET A N 1
ATOM 921 C CA . MET A 1 132 ? -0.391 8.315 -5.281 1.00 95.31 132 MET A CA 1
ATOM 922 C C . MET A 1 132 ? 0.592 9.171 -4.480 1.00 95.31 132 MET A C 1
ATOM 924 O O . MET A 1 132 ? 0.528 10.397 -4.553 1.00 95.31 132 MET A O 1
ATOM 928 N N . ILE A 1 133 ? 1.530 8.540 -3.775 1.00 93.94 133 ILE A N 1
ATOM 929 C CA . ILE A 1 133 ? 2.613 9.236 -3.071 1.00 93.94 133 ILE A CA 1
ATOM 930 C C . ILE A 1 133 ? 3.976 8.822 -3.637 1.00 93.94 133 ILE A C 1
ATOM 932 O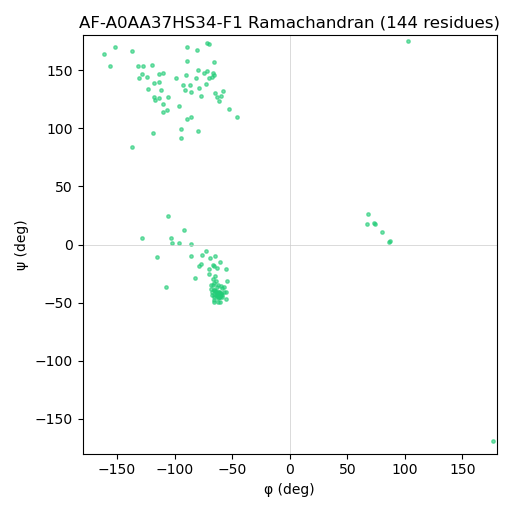 O . ILE A 1 133 ? 4.222 7.651 -3.933 1.00 93.94 133 ILE A O 1
ATOM 936 N N . ALA A 1 134 ? 4.880 9.785 -3.795 1.00 90.00 134 ALA A N 1
ATOM 937 C CA . ALA A 1 134 ? 6.281 9.496 -4.075 1.00 90.00 134 ALA A CA 1
ATOM 938 C C . ALA A 1 134 ? 7.000 9.264 -2.746 1.00 90.00 134 ALA A C 1
ATOM 940 O O . ALA A 1 134 ? 6.839 10.062 -1.826 1.00 90.00 134 ALA A O 1
ATOM 941 N N . LEU A 1 135 ? 7.773 8.188 -2.630 1.00 88.38 135 LEU A N 1
ATOM 942 C CA . LEU A 1 135 ? 8.634 7.977 -1.470 1.00 88.38 135 LEU A CA 1
ATOM 943 C C . LEU A 1 135 ? 10.026 8.537 -1.732 1.00 88.38 135 LEU A C 1
ATOM 945 O O . LEU A 1 135 ? 10.608 8.314 -2.795 1.00 88.38 135 LEU A O 1
ATOM 949 N N . ALA A 1 136 ? 10.564 9.204 -0.720 1.00 78.69 136 ALA A N 1
ATOM 950 C CA . ALA A 1 136 ? 11.966 9.555 -0.614 1.00 78.69 136 ALA A CA 1
ATOM 951 C C . ALA A 1 136 ? 12.600 8.799 0.556 1.00 78.69 136 ALA A C 1
ATOM 953 O O . ALA A 1 136 ? 11.975 8.551 1.594 1.00 78.69 136 ALA A O 1
ATOM 954 N N . ARG A 1 137 ? 13.874 8.453 0.379 1.00 79.62 137 ARG A N 1
ATOM 955 C CA . ARG A 1 137 ? 14.756 8.022 1.460 1.00 79.62 137 ARG A CA 1
ATOM 956 C C . ARG A 1 137 ? 15.715 9.162 1.755 1.00 79.62 137 ARG A C 1
ATOM 958 O O . ARG A 1 137 ? 16.344 9.677 0.831 1.00 79.62 137 ARG A O 1
ATOM 965 N N . ASP A 1 138 ? 15.805 9.571 3.016 1.00 73.06 138 ASP A N 1
ATOM 966 C CA . ASP A 1 138 ? 16.841 10.521 3.423 1.00 73.06 138 ASP A CA 1
ATOM 967 C C . ASP A 1 138 ? 18.235 9.865 3.385 1.00 73.06 138 ASP A C 1
ATOM 969 O O . ASP A 1 138 ? 18.376 8.655 3.193 1.00 73.06 138 ASP A O 1
ATOM 973 N N . ALA A 1 139 ? 19.288 10.663 3.584 1.00 58.16 139 ALA A N 1
ATOM 974 C CA . ALA A 1 139 ? 20.674 10.183 3.564 1.00 58.16 139 ALA A CA 1
ATOM 975 C C . ALA A 1 139 ? 20.982 9.107 4.630 1.00 58.16 139 ALA A C 1
ATOM 977 O O . ALA A 1 139 ? 22.008 8.436 4.546 1.00 58.16 139 ALA A O 1
ATOM 978 N N . VAL A 1 140 ? 20.108 8.939 5.627 1.00 65.00 140 VAL A N 1
ATOM 979 C CA . VAL A 1 140 ? 20.217 7.952 6.713 1.00 65.00 140 VAL A CA 1
ATOM 980 C C . VAL A 1 140 ? 19.265 6.763 6.472 1.00 65.00 140 VAL A C 1
ATOM 982 O O . VAL A 1 140 ? 19.142 5.870 7.310 1.00 65.00 140 VAL A O 1
ATOM 985 N N . GLY A 1 141 ? 18.586 6.725 5.321 1.00 65.50 141 GLY A N 1
ATOM 986 C CA . GLY A 1 141 ? 17.674 5.660 4.912 1.00 65.50 141 GLY A CA 1
ATOM 987 C C . GLY A 1 141 ? 16.276 5.738 5.530 1.00 65.50 141 GLY A C 1
ATOM 988 O O . GLY A 1 141 ? 15.511 4.775 5.403 1.00 65.50 141 GLY A O 1
ATOM 989 N N . ARG A 1 142 ? 15.905 6.840 6.197 1.00 75.94 142 ARG A N 1
ATOM 990 C CA . ARG A 1 142 ? 14.541 7.020 6.717 1.00 75.94 142 ARG A CA 1
ATOM 991 C C . ARG A 1 142 ? 13.584 7.285 5.569 1.00 75.94 142 ARG A C 1
ATOM 993 O O . ARG A 1 142 ? 13.882 8.049 4.659 1.00 75.94 142 ARG A O 1
ATOM 1000 N N . LEU A 1 143 ? 12.422 6.651 5.648 1.00 80.31 143 LEU A N 1
ATOM 1001 C CA . LEU A 1 143 ? 11.360 6.798 4.666 1.00 80.31 143 LEU A CA 1
ATOM 1002 C C . LEU A 1 143 ? 10.475 7.996 5.008 1.00 80.31 143 LEU A C 1
ATOM 1004 O O . LEU A 1 143 ? 10.091 8.176 6.164 1.00 80.31 143 LEU A O 1
ATOM 1008 N N . GLY A 1 144 ? 10.123 8.759 3.983 1.00 77.75 144 GLY A N 1
ATOM 1009 C CA . GLY A 1 144 ? 9.109 9.807 4.006 1.00 77.75 144 GLY A CA 1
ATOM 1010 C C . GLY A 1 144 ? 8.506 9.956 2.615 1.00 77.75 144 GLY A C 1
ATOM 1011 O O . GLY A 1 144 ? 9.001 9.367 1.651 1.00 77.75 144 GLY A O 1
ATOM 1012 N N . ASN A 1 145 ? 7.424 10.712 2.494 1.00 76.94 145 ASN A N 1
ATOM 1013 C CA . ASN A 1 145 ? 6.946 11.135 1.184 1.00 76.94 145 ASN A CA 1
ATOM 1014 C C . ASN A 1 145 ? 7.749 12.354 0.691 1.00 76.94 145 ASN A C 1
ATOM 1016 O O . ASN A 1 145 ? 8.174 13.182 1.495 1.00 76.94 145 ASN A O 1
ATOM 1020 N N . ALA A 1 146 ? 8.005 12.395 -0.618 1.00 67.62 146 ALA A N 1
ATOM 1021 C CA . ALA A 1 146 ? 8.786 13.425 -1.309 1.00 67.62 146 ALA A CA 1
ATOM 1022 C C . ALA A 1 146 ? 7.921 14.602 -1.772 1.00 67.62 146 ALA A C 1
ATOM 1024 O O . ALA A 1 146 ? 6.772 14.339 -2.202 1.00 67.62 146 ALA A O 1
#

InterPro domains:
  IPR015813 Pyruvate/Phosphoenolpyruvate kinase-like domain superfamily [SSF51621] (24-138)
  IPR040442 Pyruvate kinase-like domain superfamily [G3DSA:3.20.20.60] (8-141)

pLDDT: mean 91.3, std 7.87, range [58.16, 97.94]

Nearest PDB structures (foldseek):
  3qll-assembly1_A  TM=6.895E-01  e=2.653E-04  Yersinia pestis
  6asu-assembly1_A  TM=7.548E-01  e=2.602E-03  Mycobacterium tuberculosis
  5cc5-assembly1_A  TM=7.143E-01  e=1.566E-03  Mycobacterium tuberculosis H37Rv
  2gq3-assembly2_B  TM=6.834E-01  e=2.292E-03  Mycobacterium tuberculosis
  5drc-assembly1_A  TM=7.339E-01  e=7.176E-03  Mycobacterium tuberculosis H37Rv

Organism: NCBI:txid374424

Sequence (146 aa):
MRCTLTLRTGEDPHPYAVLDRAARDLAAALVPVPAGILLLGAEHGRDVARLGAMLAVHEAETGLADGTLRIVPVLGTARAVLAAASFADAGPRLAALALDATALAELGLGEAERVQARAMAGLVAAAAGVPMIALARDAVGRLGNA

Secondary structure (DSSP, 8-state):
-EEEE--STTPPPEEEEEEETT-S-HHHHTSSPPSEEEEET--SHHHHHHHHHHHHHHHHHHTPPTT-SEEEEEE-SHHHHHTGGGGTTS-TTB--EEEEHHHHHHTT--HHHHHHHHHHHHHHHHHTT--EEEEEE-TT--EEE-

Solvent-accessible surface area (backbone atoms only — not comparable to full-atom values): 7779 Å² total; per-residue (Å²): 102,70,32,48,42,55,83,50,92,93,50,75,71,39,49,24,25,50,40,55,76,76,61,87,59,62,71,68,57,46,59,74,79,44,61,21,36,38,32,36,74,35,45,41,17,63,51,50,39,52,50,48,55,55,48,45,52,51,23,61,76,69,73,45,62,82,70,62,63,27,34,28,44,25,37,40,45,74,59,15,53,77,33,36,70,48,45,38,74,22,52,92,39,61,57,33,36,31,36,29,60,63,50,42,52,74,71,73,57,57,69,68,57,50,51,48,45,51,52,52,48,46,53,24,14,57,72,48,74,30,42,61,42,47,44,37,64,50,101,86,64,50,53,34,63,102